Protein AF-A0A968LG15-F1 (afdb_monomer)

pLDDT: mean 92.73, std 8.7, range [57.44, 98.56]

Nearest PDB structures (foldseek):
  4b40-assembly1_B  TM=3.429E-01  e=2.951E-01  Mycothermus thermophilus
  7cax-assembly1_A  TM=5.648E-01  e=2.688E+00  Acinetobacter baumannii
  4aun-assembly3_D  TM=3.233E-01  e=4.265E-01  Mycothermus thermophilus
  3u5t-assembly3_D  TM=5.268E-01  e=4.392E+00  Sinorhizobium meliloti
  5la2-assembly2_B  TM=2.177E-01  e=1.287E+00  Acetivibrio thermocellus

Solvent-accessible surface area (backbone atoms only — not comparable to full-atom values): 9016 Å² total; per-residue (Å²): 122,70,30,34,29,74,39,63,54,35,32,52,38,21,14,50,52,39,91,86,34,88,62,86,84,56,89,90,57,51,70,68,56,19,42,51,43,30,52,52,52,53,54,49,51,75,41,93,32,34,44,50,38,38,67,85,39,58,64,59,49,50,47,60,72,78,45,56,91,77,24,54,31,54,46,46,51,52,57,32,57,73,65,73,33,65,44,68,36,88,73,57,62,45,100,86,71,34,36,55,65,64,76,78,48,66,76,40,54,60,82,55,26,46,60,54,33,35,48,55,47,41,42,76,74,73,44,81,47,30,39,35,35,41,58,84,53,70,44,58,58,72,30,44,65,52,28,59,78,70,72,50,46,74,43,68,76,49,84,134

Mean predicted aligned error: 3.64 Å

Secondary structure (DSSP, 8-state):
---EEE-HHHHHHHHHTSTT------TTS-HHHHHHHHHHHHHHHHSSPPEEEETT-HHHHHHHHH--TTSHHHHHHHHHHHTT-EEEE---B-TTSPBP--GGGTTS-TTTHHHHHHHHHHHHTT--PEEEE-S-HHHHHHTHHHHHHTT-EEEESS--

Structure (mmCIF, N/CA/C/O backbone):
data_AF-A0A968LG15-F1
#
_entry.id   AF-A0A968LG15-F1
#
loop_
_atom_site.group_PDB
_atom_site.id
_atom_site.type_symbol
_atom_site.label_atom_id
_atom_site.label_alt_id
_atom_site.label_comp_id
_atom_site.label_asym_id
_atom_site.label_entity_id
_atom_site.label_seq_id
_atom_site.pdbx_PDB_ins_code
_atom_site.Cartn_x
_atom_site.Cartn_y
_atom_site.Cartn_z
_atom_site.occupancy
_atom_site.B_iso_or_equiv
_atom_site.auth_seq_id
_atom_site.auth_comp_id
_atom_site.auth_asym_id
_atom_site.auth_atom_id
_atom_site.pdbx_PDB_model_num
ATOM 1 N N .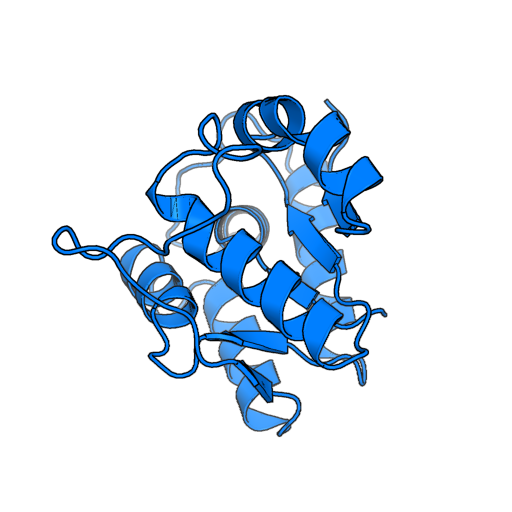 MET A 1 1 ? 13.372 -2.072 5.513 1.00 89.12 1 MET A N 1
ATOM 2 C CA . MET A 1 1 ? 12.052 -1.762 4.931 1.00 89.12 1 MET A CA 1
ATOM 3 C C . MET A 1 1 ? 11.024 -1.991 6.014 1.00 89.12 1 MET A C 1
ATOM 5 O O . MET A 1 1 ? 11.202 -2.940 6.770 1.00 89.12 1 MET A O 1
ATOM 9 N N . THR A 1 2 ? 10.034 -1.114 6.116 1.00 94.44 2 THR A N 1
ATOM 10 C CA . THR A 1 2 ? 8.853 -1.318 6.965 1.00 94.44 2 THR A CA 1
ATOM 11 C C . THR A 1 2 ? 7.842 -2.164 6.195 1.00 94.44 2 THR A C 1
ATOM 13 O O . THR A 1 2 ? 7.885 -2.184 4.961 1.00 94.44 2 THR A O 1
ATOM 16 N N . ASP A 1 3 ? 6.965 -2.871 6.903 1.00 98.12 3 ASP A N 1
ATOM 17 C CA . ASP A 1 3 ? 5.817 -3.539 6.289 1.00 98.12 3 ASP A CA 1
ATOM 18 C C . ASP A 1 3 ? 4.945 -2.509 5.554 1.00 98.12 3 ASP A C 1
ATOM 20 O O . ASP A 1 3 ? 4.842 -1.355 5.982 1.00 98.12 3 ASP A O 1
ATOM 24 N N . ALA A 1 4 ? 4.359 -2.903 4.425 1.00 98.38 4 ALA A N 1
ATOM 25 C CA . ALA A 1 4 ? 3.756 -1.956 3.496 1.00 98.38 4 ALA A CA 1
ATOM 26 C C . ALA A 1 4 ? 2.352 -2.359 3.046 1.00 98.38 4 ALA A C 1
ATOM 28 O O . ALA A 1 4 ? 2.087 -3.506 2.672 1.00 98.38 4 ALA A O 1
ATOM 29 N N . ILE A 1 5 ? 1.489 -1.350 2.994 1.00 98.56 5 ILE A N 1
ATOM 30 C CA . ILE A 1 5 ? 0.204 -1.355 2.301 1.00 98.56 5 ILE A CA 1
ATOM 31 C C . ILE A 1 5 ? 0.406 -0.488 1.065 1.00 98.56 5 ILE A C 1
ATOM 33 O O . ILE A 1 5 ? 0.630 0.715 1.173 1.00 98.56 5 ILE A O 1
ATOM 37 N N . ILE A 1 6 ? 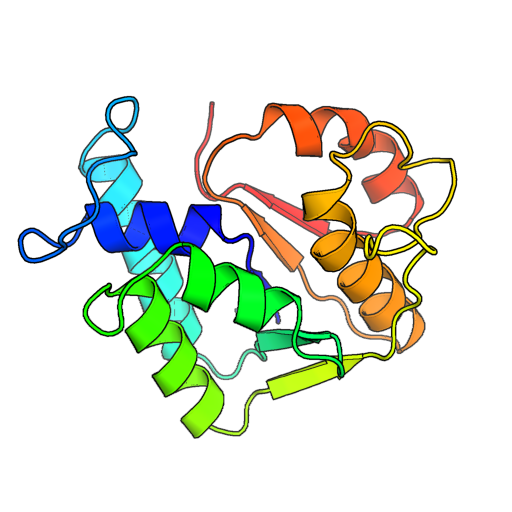0.411 -1.097 -0.114 1.00 98.31 6 ILE A N 1
ATOM 38 C CA . ILE A 1 6 ? 0.850 -0.413 -1.333 1.00 98.31 6 ILE A CA 1
ATOM 39 C C . ILE A 1 6 ? -0.365 0.172 -2.053 1.00 98.31 6 ILE A C 1
ATOM 41 O O . ILE A 1 6 ? -1.266 -0.565 -2.446 1.00 98.31 6 ILE A O 1
ATOM 45 N N . ASP A 1 7 ? -0.409 1.484 -2.254 1.00 97.12 7 ASP A N 1
ATOM 46 C CA . ASP A 1 7 ? -1.410 2.085 -3.133 1.00 97.12 7 ASP A CA 1
ATOM 47 C C . ASP A 1 7 ? -1.187 1.600 -4.576 1.00 97.12 7 ASP A C 1
ATOM 49 O O . ASP A 1 7 ? -0.055 1.413 -5.035 1.00 97.12 7 ASP A O 1
ATOM 53 N N . THR A 1 8 ? -2.270 1.399 -5.321 1.00 95.75 8 THR A N 1
ATOM 54 C CA . THR A 1 8 ? -2.204 0.959 -6.714 1.00 95.75 8 THR A CA 1
ATOM 55 C C . THR A 1 8 ? -1.369 1.902 -7.582 1.00 95.75 8 THR A C 1
ATOM 57 O O . THR A 1 8 ? -0.704 1.441 -8.513 1.00 95.75 8 THR A O 1
ATOM 60 N N . ASN A 1 9 ? -1.330 3.202 -7.275 1.00 93.94 9 ASN A N 1
ATOM 61 C CA . ASN A 1 9 ? -0.545 4.164 -8.048 1.00 93.94 9 ASN A CA 1
ATOM 62 C C . ASN A 1 9 ? 0.978 3.917 -7.987 1.00 93.94 9 ASN A C 1
ATOM 64 O O . ASN A 1 9 ? 1.684 4.254 -8.940 1.00 93.94 9 ASN A O 1
ATOM 68 N N . VAL A 1 10 ? 1.489 3.246 -6.949 1.00 96.00 10 VAL A N 1
ATOM 69 C CA . VAL A 1 10 ? 2.895 2.815 -6.855 1.00 96.00 10 VAL A CA 1
ATOM 70 C C . VAL A 1 10 ? 3.190 1.763 -7.919 1.00 96.00 10 VAL A C 1
ATOM 72 O O . VAL A 1 10 ? 4.220 1.809 -8.597 1.00 96.00 10 VAL A O 1
ATOM 75 N N . LEU A 1 11 ? 2.264 0.822 -8.100 1.00 95.69 11 LEU A N 1
ATOM 76 C CA . LEU A 1 11 ? 2.400 -0.270 -9.061 1.00 95.69 11 LEU A CA 1
ATOM 77 C C . LEU A 1 11 ? 2.252 0.234 -10.499 1.00 95.69 11 LEU A C 1
ATOM 79 O O . LEU A 1 11 ? 3.028 -0.160 -11.365 1.00 95.69 11 LEU A O 1
ATOM 83 N N . LEU A 1 12 ? 1.325 1.160 -10.744 1.00 92.88 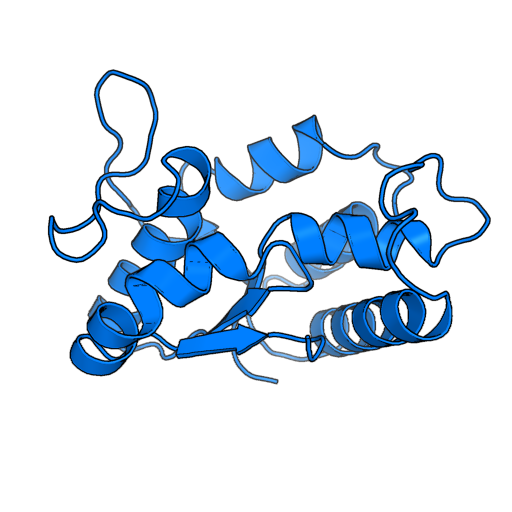12 LEU A N 1
ATOM 84 C CA . LEU A 1 12 ? 1.162 1.790 -12.058 1.00 92.88 12 LEU A CA 1
ATOM 85 C C . LEU A 1 12 ? 2.384 2.639 -12.434 1.00 92.88 12 LEU A C 1
ATOM 87 O O . LEU A 1 12 ? 2.935 2.482 -13.521 1.00 92.88 12 LEU A O 1
ATOM 91 N N . THR A 1 13 ? 2.865 3.472 -11.508 1.00 92.75 13 THR A N 1
ATOM 92 C CA . THR A 1 13 ? 4.030 4.341 -11.744 1.00 92.75 13 THR A CA 1
ATOM 93 C C . THR A 1 13 ? 5.311 3.538 -11.971 1.00 92.75 13 THR A C 1
ATOM 95 O O . THR A 1 13 ? 6.086 3.848 -12.874 1.00 92.75 13 THR A O 1
ATOM 98 N N . SER A 1 14 ? 5.537 2.480 -11.186 1.00 93.06 14 SER A N 1
ATOM 99 C CA . SER A 1 14 ? 6.683 1.585 -11.403 1.00 93.06 14 SER A CA 1
ATOM 100 C C . SER A 1 14 ? 6.581 0.819 -12.720 1.00 93.06 14 SER A C 1
ATOM 102 O O . SER A 1 14 ? 7.592 0.657 -13.396 1.00 93.06 14 SER A O 1
ATOM 104 N N . SER A 1 15 ? 5.377 0.394 -13.113 1.00 91.31 15 SER A N 1
ATOM 105 C CA . SER A 1 15 ? 5.161 -0.284 -14.395 1.00 91.31 15 SER A CA 1
ATOM 106 C C . SER A 1 15 ? 5.401 0.646 -15.575 1.00 91.31 15 SER A C 1
ATOM 108 O O . SER A 1 15 ? 5.954 0.206 -16.569 1.00 91.31 15 SER A O 1
ATOM 110 N N . HIS A 1 16 ? 5.078 1.935 -15.472 1.00 86.94 16 HIS A N 1
ATOM 111 C CA . HIS A 1 16 ? 5.370 2.891 -16.543 1.00 86.94 16 HIS A CA 1
ATOM 112 C C . HIS A 1 16 ? 6.876 3.120 -16.773 1.00 86.94 16 HIS A C 1
ATOM 114 O O . HIS A 1 16 ? 7.284 3.529 -17.857 1.00 86.94 16 HIS A O 1
ATOM 120 N N . ALA A 1 17 ? 7.728 2.863 -15.773 1.00 81.19 17 ALA A N 1
ATOM 121 C CA . ALA A 1 17 ? 9.179 2.933 -15.956 1.00 81.19 17 ALA A CA 1
ATOM 122 C C . ALA A 1 17 ? 9.729 1.797 -16.837 1.00 81.19 17 ALA A C 1
ATOM 124 O O . ALA A 1 17 ? 10.846 1.913 -17.348 1.00 81.19 17 ALA A O 1
ATOM 125 N N . ASP A 1 18 ? 8.978 0.702 -16.988 1.00 76.00 18 ASP A N 1
ATOM 126 C CA . ASP A 1 18 ? 9.358 -0.426 -17.828 1.00 76.00 18 ASP A CA 1
ATOM 127 C C . ASP A 1 18 ? 9.021 -0.111 -19.298 1.00 76.00 18 ASP A C 1
ATOM 129 O O . ASP A 1 18 ? 7.846 0.048 -19.634 1.00 76.00 18 ASP A O 1
ATOM 133 N N . PRO A 1 19 ? 10.019 -0.017 -20.199 1.00 69.50 19 PRO A N 1
ATOM 134 C CA . PRO A 1 19 ? 9.777 0.284 -21.609 1.00 69.50 19 PRO A CA 1
ATOM 135 C C . PRO A 1 19 ? 8.942 -0.781 -22.335 1.00 69.50 19 PRO A C 1
ATOM 137 O O . PRO A 1 19 ? 8.415 -0.490 -23.409 1.00 69.50 19 PRO A O 1
ATOM 140 N N . ASP A 1 20 ? 8.837 -1.991 -21.779 1.00 70.94 20 ASP A N 1
ATOM 141 C CA . ASP A 1 20 ? 8.026 -3.080 -22.326 1.00 70.94 20 ASP A CA 1
ATOM 142 C C . ASP A 1 20 ? 6.602 -3.113 -21.730 1.00 70.94 20 ASP A C 1
ATOM 144 O O . ASP A 1 20 ? 5.781 -3.945 -22.129 1.00 70.94 20 ASP A O 1
ATOM 148 N N . SER A 1 21 ? 6.284 -2.204 -20.801 1.00 67.75 21 SER A N 1
ATOM 149 C CA . SER A 1 21 ? 4.967 -2.112 -20.177 1.00 67.75 21 SER A CA 1
ATOM 150 C C . SER A 1 21 ? 3.897 -1.596 -21.146 1.00 67.75 21 SER A C 1
ATOM 152 O O . SER A 1 21 ? 4.109 -0.599 -21.842 1.00 67.75 21 SER A O 1
ATOM 154 N N . PRO A 1 22 ? 2.707 -2.222 -21.179 1.00 60.31 22 PRO A N 1
ATOM 155 C CA . PRO A 1 22 ? 1.567 -1.714 -21.933 1.00 60.31 22 PRO A CA 1
ATOM 156 C C . PRO A 1 22 ? 0.885 -0.496 -21.278 1.00 60.31 22 PRO A C 1
ATOM 158 O O . PRO A 1 22 ? -0.050 0.045 -21.873 1.00 60.31 22 PRO A O 1
ATOM 161 N N . PHE A 1 23 ? 1.283 -0.086 -20.065 1.00 65.50 23 PHE A N 1
ATOM 162 C CA . PHE A 1 23 ? 0.622 0.985 -19.318 1.00 65.50 23 PHE A CA 1
ATOM 163 C C . PHE A 1 23 ? 1.047 2.397 -19.766 1.00 65.50 23 PHE A C 1
ATOM 165 O O . PHE A 1 23 ? 2.178 2.838 -19.552 1.00 65.50 23 PHE A O 1
ATOM 172 N N . ASP A 1 24 ? 0.081 3.142 -20.305 1.00 60.84 24 ASP A N 1
ATOM 173 C CA . ASP A 1 24 ? 0.207 4.527 -20.773 1.00 60.84 24 ASP A CA 1
ATOM 174 C C . ASP A 1 24 ? -0.693 5.423 -19.903 1.00 60.84 24 ASP A C 1
ATOM 176 O O . ASP A 1 24 ? -1.895 5.541 -20.151 1.00 60.84 24 ASP A O 1
ATOM 180 N N . GLY A 1 25 ? -0.173 5.931 -18.779 1.00 57.44 25 GLY A N 1
ATOM 181 C CA . GLY A 1 25 ? -1.023 6.603 -17.785 1.00 57.44 25 GLY A CA 1
ATOM 182 C C . GLY A 1 25 ? -0.325 7.444 -16.717 1.00 57.44 25 GLY A C 1
ATOM 183 O O . GLY A 1 25 ? -0.984 7.850 -15.763 1.00 57.44 25 GLY A O 1
ATOM 184 N N . THR A 1 26 ? 0.972 7.732 -16.853 1.00 61.59 26 THR A N 1
ATOM 185 C CA . THR A 1 26 ? 1.685 8.679 -15.973 1.00 61.59 26 THR A CA 1
ATOM 186 C C . THR A 1 26 ? 2.360 9.796 -16.768 1.00 61.59 26 THR A C 1
ATOM 188 O O . THR A 1 26 ? 3.507 10.146 -16.505 1.00 61.59 26 THR A O 1
ATOM 191 N N . ASP A 1 27 ? 1.661 10.362 -17.753 1.00 63.59 27 ASP A N 1
ATOM 192 C CA . ASP A 1 27 ? 2.201 11.388 -18.663 1.00 63.59 27 ASP A CA 1
ATOM 193 C C . ASP A 1 27 ? 2.685 12.664 -17.949 1.00 63.59 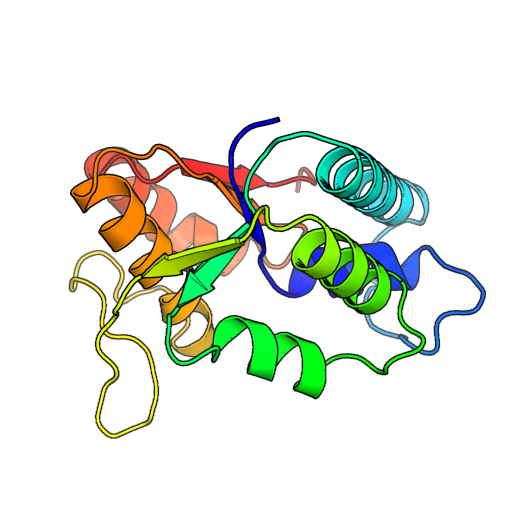27 ASP A C 1
ATOM 195 O O . ASP A 1 27 ? 3.437 13.461 -18.515 1.00 63.59 27 ASP A O 1
ATOM 199 N N . HIS A 1 28 ? 2.248 12.882 -16.706 1.00 78.25 28 HIS A N 1
ATOM 200 C CA . HIS A 1 28 ? 2.679 13.993 -15.859 1.00 78.25 28 HIS A CA 1
ATOM 201 C C . HIS A 1 28 ? 3.968 13.719 -15.077 1.00 78.25 28 HIS A C 1
ATOM 203 O O . HIS A 1 28 ? 4.521 14.659 -14.506 1.00 78.25 28 HIS A O 1
ATOM 209 N N . LEU A 1 29 ? 4.451 12.474 -15.036 1.00 85.50 29 LEU A N 1
ATOM 210 C CA . LEU A 1 29 ? 5.658 12.091 -14.306 1.00 85.50 29 LEU A CA 1
ATOM 211 C C . LEU A 1 29 ? 6.877 12.030 -15.230 1.00 85.50 29 LEU A C 1
ATOM 213 O O . LEU A 1 29 ? 6.818 11.625 -16.389 1.00 85.50 29 LEU A O 1
ATOM 217 N N . THR A 1 30 ? 8.028 12.421 -14.694 1.00 89.62 30 THR A N 1
ATOM 218 C CA . THR A 1 30 ? 9.313 12.262 -15.379 1.00 89.62 30 THR A CA 1
ATOM 219 C C . THR A 1 30 ? 9.799 10.814 -15.299 1.00 89.62 30 THR A C 1
ATOM 221 O O . THR A 1 30 ? 9.525 10.101 -14.335 1.00 89.62 30 THR A O 1
ATOM 224 N N . ALA A 1 31 ? 10.619 10.391 -16.267 1.00 89.00 31 ALA A N 1
ATOM 225 C CA . ALA A 1 31 ? 11.244 9.066 -16.233 1.00 89.00 31 ALA A CA 1
ATOM 226 C C . ALA A 1 31 ? 12.058 8.823 -14.945 1.00 89.00 31 ALA A C 1
ATOM 228 O O . ALA A 1 31 ? 12.097 7.705 -14.442 1.00 89.00 31 ALA A O 1
ATOM 229 N N . GLU A 1 32 ? 12.683 9.865 -14.387 1.00 91.75 32 GLU A N 1
ATOM 230 C CA . GLU A 1 32 ? 13.417 9.783 -13.118 1.00 91.75 32 GLU A CA 1
ATOM 231 C C . GLU A 1 32 ? 12.489 9.458 -11.940 1.00 91.75 32 GLU A C 1
ATOM 233 O O . GLU A 1 32 ? 12.805 8.578 -11.139 1.00 91.75 32 GLU A O 1
ATOM 238 N N . GLN A 1 33 ? 11.313 10.089 -11.877 1.00 93.00 33 GLN A N 1
ATOM 239 C CA . GLN A 1 33 ? 10.301 9.798 -10.858 1.00 93.00 33 GLN A CA 1
ATOM 240 C C . GLN A 1 33 ? 9.764 8.367 -10.987 1.00 93.00 33 GLN A C 1
ATOM 242 O O . GLN A 1 33 ? 9.688 7.647 -9.990 1.00 93.00 33 GLN A O 1
ATOM 247 N N . CYS A 1 34 ? 9.458 7.910 -12.204 1.00 92.44 34 CYS A N 1
ATOM 248 C CA . CYS A 1 34 ? 8.999 6.535 -12.406 1.00 92.44 34 CYS A CA 1
ATOM 249 C C . CYS A 1 34 ? 10.086 5.518 -12.011 1.00 92.44 34 CYS A C 1
ATOM 251 O O . CYS A 1 34 ? 9.798 4.540 -11.317 1.00 92.44 34 CYS A O 1
ATOM 253 N N . LEU A 1 35 ? 11.354 5.780 -12.358 1.00 93.38 35 LEU A N 1
ATOM 254 C CA . LEU A 1 35 ? 12.495 4.958 -11.936 1.00 93.38 35 LEU A CA 1
ATOM 255 C C . LEU A 1 35 ? 12.680 4.948 -10.413 1.00 93.38 35 LEU A C 1
ATOM 257 O O . LEU A 1 35 ? 13.007 3.904 -9.850 1.00 93.38 35 LEU A O 1
ATOM 261 N N . GLN A 1 36 ? 12.465 6.072 -9.729 1.00 95.62 36 GLN A N 1
ATOM 262 C CA . GLN A 1 36 ? 12.526 6.146 -8.267 1.00 95.62 36 GLN A CA 1
ATOM 263 C C . GLN A 1 36 ? 11.487 5.226 -7.613 1.00 95.62 36 GLN A C 1
ATOM 265 O O . GLN A 1 36 ? 11.831 4.456 -6.712 1.00 95.62 36 GLN A O 1
ATOM 270 N N . VAL A 1 37 ? 10.243 5.257 -8.094 1.00 96.25 37 VAL A N 1
ATOM 271 C CA . VAL A 1 37 ? 9.169 4.384 -7.594 1.00 96.25 37 VAL A CA 1
ATOM 272 C C . VAL A 1 37 ? 9.455 2.917 -7.919 1.00 96.25 37 VAL A C 1
ATOM 274 O O . VAL A 1 37 ? 9.302 2.055 -7.053 1.00 96.25 37 VAL A O 1
ATOM 277 N N . MET A 1 38 ? 9.936 2.631 -9.131 1.00 95.50 38 MET A N 1
ATOM 278 C CA . MET A 1 38 ? 10.345 1.286 -9.538 1.00 95.50 38 MET A CA 1
ATOM 279 C C . MET A 1 38 ? 11.449 0.725 -8.635 1.00 95.50 38 MET A C 1
ATOM 281 O O . MET A 1 38 ? 11.325 -0.394 -8.143 1.00 95.50 38 MET A O 1
ATOM 285 N N . ASN A 1 39 ? 12.505 1.499 -8.373 1.00 96.94 39 ASN A N 1
ATOM 286 C CA . ASN A 1 39 ? 13.607 1.069 -7.512 1.00 96.94 39 ASN A CA 1
ATOM 287 C C . ASN A 1 39 ? 13.125 0.776 -6.088 1.00 96.94 39 ASN A C 1
ATOM 289 O O . ASN A 1 39 ? 13.480 -0.260 -5.530 1.00 96.94 39 ASN A O 1
ATOM 293 N N . TRP A 1 40 ? 12.261 1.631 -5.530 1.00 97.88 40 TRP A N 1
ATOM 294 C CA . TRP A 1 40 ? 11.666 1.374 -4.219 1.00 97.88 40 TRP A CA 1
ATOM 295 C C . TRP A 1 40 ? 10.877 0.056 -4.199 1.00 97.88 40 TRP A C 1
ATOM 297 O O . TRP A 1 40 ? 11.034 -0.736 -3.269 1.00 97.88 40 TRP A O 1
ATOM 307 N N . LEU A 1 41 ? 10.071 -0.217 -5.232 1.00 97.88 41 LEU A N 1
ATOM 308 C CA . LEU A 1 41 ? 9.292 -1.454 -5.313 1.00 97.88 41 LEU A CA 1
ATOM 309 C C . LEU A 1 41 ? 10.198 -2.691 -5.388 1.00 97.88 41 LEU A C 1
ATOM 311 O O . LEU A 1 41 ? 9.946 -3.678 -4.697 1.00 97.88 41 LEU A O 1
ATOM 315 N N . LEU A 1 42 ? 11.270 -2.641 -6.183 1.00 96.75 42 LEU A N 1
ATOM 316 C CA . LEU A 1 42 ? 12.235 -3.739 -6.290 1.00 96.75 42 LEU A CA 1
ATOM 317 C C . LEU A 1 42 ? 12.960 -3.995 -4.962 1.00 96.75 42 LEU A C 1
ATOM 319 O O . LEU A 1 42 ? 13.081 -5.151 -4.545 1.00 96.75 42 LEU A O 1
ATOM 323 N N . ASP A 1 43 ? 13.371 -2.934 -4.266 1.00 97.94 43 ASP A N 1
ATOM 324 C CA . ASP A 1 43 ? 13.959 -3.035 -2.929 1.00 97.94 43 ASP A CA 1
ATOM 325 C C . ASP A 1 43 ? 12.959 -3.629 -1.924 1.00 97.94 43 ASP A C 1
ATOM 327 O O . ASP A 1 43 ? 13.337 -4.420 -1.055 1.00 97.94 43 ASP A O 1
ATOM 331 N N . PHE A 1 44 ? 11.672 -3.277 -2.028 1.00 98.00 44 PHE A N 1
ATOM 332 C CA . PHE A 1 44 ? 10.631 -3.790 -1.136 1.00 98.00 44 PHE A CA 1
ATOM 333 C C . PHE A 1 44 ? 10.431 -5.290 -1.348 1.00 98.00 44 PHE A C 1
ATOM 335 O O . PHE A 1 44 ? 10.422 -6.061 -0.378 1.00 98.00 44 PHE A O 1
ATOM 342 N N . VAL A 1 45 ? 10.338 -5.717 -2.610 1.00 96.81 45 VAL A N 1
ATOM 343 C CA . VAL A 1 45 ? 10.200 -7.130 -2.982 1.00 96.81 45 VAL A CA 1
ATOM 344 C C . VAL A 1 45 ? 11.374 -7.956 -2.462 1.00 96.81 45 VAL A C 1
ATOM 346 O O . VAL A 1 45 ? 11.154 -9.044 -1.940 1.00 96.81 45 VAL A O 1
ATOM 349 N N . ALA A 1 46 ? 12.598 -7.431 -2.546 1.00 96.44 46 ALA A N 1
ATOM 350 C CA . ALA A 1 46 ? 13.808 -8.113 -2.086 1.00 96.44 46 ALA A CA 1
ATOM 351 C C . ALA A 1 46 ? 14.001 -8.120 -0.556 1.00 96.44 46 ALA A C 1
ATOM 353 O O . ALA A 1 46 ? 14.893 -8.805 -0.058 1.00 96.44 46 ALA A O 1
ATOM 354 N N . SER A 1 47 ? 13.215 -7.340 0.189 1.00 97.44 47 SER A N 1
ATOM 355 C CA . SER A 1 47 ? 13.330 -7.233 1.646 1.00 97.44 47 SER A CA 1
ATOM 356 C C . SER A 1 47 ? 12.485 -8.263 2.404 1.00 97.44 47 SER A C 1
ATOM 358 O O . SER A 1 47 ? 11.558 -8.848 1.851 1.00 97.44 47 SER A O 1
ATOM 360 N N . ASP A 1 48 ? 12.730 -8.392 3.710 1.00 97.00 48 ASP A N 1
ATOM 361 C CA . ASP A 1 48 ? 11.930 -9.229 4.619 1.00 97.00 48 ASP A CA 1
ATOM 362 C C . ASP A 1 48 ? 10.647 -8.537 5.132 1.00 97.00 48 ASP A C 1
ATOM 364 O O . ASP A 1 48 ? 9.961 -9.066 6.004 1.00 97.00 48 ASP A O 1
ATOM 368 N N . ALA A 1 49 ? 10.321 -7.338 4.632 1.00 97.75 49 ALA A N 1
ATOM 369 C CA . ALA A 1 49 ? 9.093 -6.638 5.012 1.00 97.75 49 ALA A CA 1
ATOM 370 C C . ALA A 1 49 ? 7.853 -7.370 4.486 1.00 97.75 49 ALA A C 1
ATOM 372 O O . ALA A 1 49 ? 7.894 -7.943 3.399 1.00 97.75 49 ALA A O 1
ATOM 373 N N . HIS A 1 50 ? 6.743 -7.312 5.210 1.00 98.44 50 HIS A N 1
ATOM 374 C CA . HIS A 1 50 ? 5.476 -7.898 4.788 1.00 98.44 50 HIS A CA 1
ATOM 375 C C . HIS A 1 50 ? 4.729 -6.963 3.845 1.00 98.44 50 HIS A C 1
ATOM 377 O O . HIS A 1 50 ? 4.743 -5.742 4.012 1.00 98.44 50 HIS A O 1
ATOM 383 N N . ILE A 1 51 ? 4.032 -7.552 2.878 1.00 98.38 51 ILE A N 1
ATOM 384 C CA . ILE A 1 51 ? 2.919 -6.881 2.213 1.00 98.38 51 ILE A CA 1
ATOM 385 C C . ILE A 1 51 ? 1.644 -7.141 3.009 1.00 98.38 51 ILE A C 1
ATOM 387 O O . ILE A 1 51 ? 1.430 -8.259 3.484 1.00 98.38 51 ILE A O 1
ATOM 391 N N . VAL A 1 52 ? 0.817 -6.113 3.178 1.00 98.56 52 VAL A N 1
ATOM 392 C CA . VAL A 1 52 ? -0.375 -6.186 4.026 1.00 98.56 52 VAL A CA 1
ATOM 393 C C . VAL A 1 52 ? -1.635 -5.917 3.211 1.00 98.56 52 VAL A C 1
ATOM 395 O O . VAL A 1 52 ? -1.766 -4.855 2.605 1.00 98.56 52 VAL A O 1
ATOM 398 N N . PHE A 1 53 ? -2.564 -6.874 3.212 1.00 98.44 53 PHE A N 1
ATOM 399 C CA . PHE A 1 53 ? -3.837 -6.809 2.485 1.00 98.44 53 PHE A CA 1
ATOM 400 C C . PHE A 1 53 ? -5.053 -6.985 3.395 1.00 98.44 53 PHE A C 1
ATOM 402 O O . PHE A 1 53 ? -4.948 -7.352 4.566 1.00 98.44 53 PHE A O 1
ATOM 409 N N . ASP A 1 54 ? -6.231 -6.756 2.825 1.00 98.25 54 ASP A N 1
ATOM 410 C CA . ASP A 1 54 ? -7.477 -7.255 3.382 1.00 98.25 54 ASP A CA 1
ATOM 411 C C . ASP A 1 54 ? -7.638 -8.762 3.106 1.00 98.25 54 ASP A C 1
ATOM 413 O O . ASP A 1 54 ? -7.205 -9.266 2.068 1.00 98.25 54 ASP A O 1
ATOM 417 N N . GLU A 1 55 ? -8.272 -9.488 4.029 1.00 97.62 55 GLU A N 1
ATOM 418 C CA . GLU A 1 55 ? -8.497 -10.940 3.910 1.00 97.62 55 GLU A CA 1
ATOM 419 C C . GLU A 1 55 ? -9.427 -11.309 2.739 1.00 97.62 55 GLU A C 1
ATOM 421 O O . GLU A 1 55 ? -9.303 -12.394 2.171 1.00 97.62 55 GLU A O 1
ATOM 426 N N . ASP A 1 56 ? -10.292 -10.383 2.315 1.00 97.25 56 ASP A N 1
ATOM 427 C CA . ASP A 1 56 ? -11.155 -10.535 1.136 1.00 97.25 56 ASP A CA 1
ATOM 428 C C . ASP A 1 56 ? -10.414 -10.273 -0.195 1.00 97.25 56 ASP A C 1
ATOM 430 O O . ASP A 1 56 ?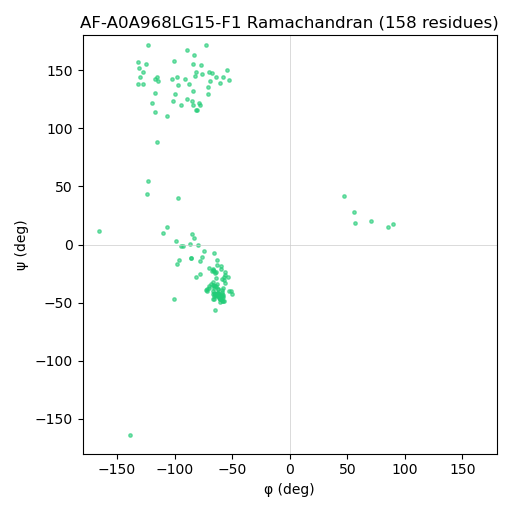 -11.006 -10.403 -1.273 1.00 97.25 56 ASP A O 1
ATOM 434 N N . PHE A 1 57 ? -9.118 -9.934 -0.145 1.00 97.25 57 PHE A N 1
ATOM 435 C CA . PHE A 1 57 ? -8.250 -9.649 -1.292 1.00 97.25 57 PHE A CA 1
ATOM 436 C C . PHE A 1 57 ? -8.769 -8.546 -2.236 1.00 97.25 57 PHE A C 1
ATOM 438 O O . PHE A 1 57 ? -8.426 -8.538 -3.423 1.00 97.25 57 PHE A O 1
ATOM 445 N N . LYS A 1 58 ? -9.552 -7.577 -1.753 1.00 97.94 58 LYS A N 1
ATOM 446 C CA . LYS A 1 58 ? -10.042 -6.445 -2.560 1.00 97.94 58 LYS A CA 1
ATOM 447 C C . LYS A 1 58 ? -8.940 -5.497 -3.002 1.00 97.94 58 LYS A C 1
ATOM 449 O O . LYS A 1 58 ? -9.026 -4.950 -4.101 1.00 97.94 58 LYS A O 1
ATOM 454 N N . ILE A 1 59 ? -7.892 -5.325 -2.200 1.00 98.06 59 ILE A N 1
ATOM 455 C CA . ILE A 1 59 ? -6.692 -4.594 -2.622 1.00 98.06 59 ILE A CA 1
ATOM 456 C C . ILE A 1 59 ? -6.055 -5.284 -3.834 1.00 98.06 59 ILE A C 1
ATOM 458 O O . ILE A 1 59 ? -5.822 -4.657 -4.865 1.00 98.06 59 ILE A O 1
ATOM 462 N N . TYR A 1 60 ? -5.849 -6.597 -3.746 1.00 97.75 60 TYR A N 1
ATOM 463 C CA . TYR A 1 60 ? -5.275 -7.373 -4.841 1.00 97.75 60 TYR A CA 1
ATOM 464 C C . TYR A 1 60 ? -6.194 -7.432 -6.076 1.00 97.75 60 TYR A C 1
ATOM 466 O O . TYR A 1 60 ? -5.718 -7.399 -7.212 1.00 97.75 60 TYR A O 1
ATOM 474 N N . GLU A 1 61 ? -7.514 -7.487 -5.8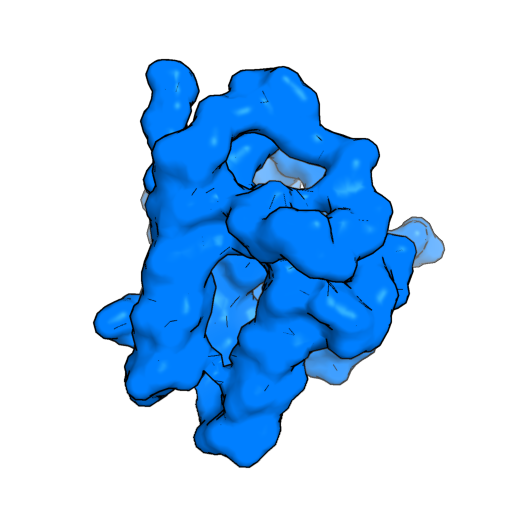77 1.00 97.12 61 GLU A N 1
ATOM 475 C CA . GLU A 1 61 ? -8.507 -7.383 -6.952 1.00 97.12 61 GLU A CA 1
ATOM 476 C C . GLU A 1 61 ? -8.371 -6.054 -7.706 1.00 97.12 61 GLU A C 1
ATOM 478 O O . GLU A 1 61 ? -8.384 -6.053 -8.937 1.00 97.12 61 GLU A O 1
ATOM 483 N N . GLU A 1 62 ? -8.171 -4.937 -7.000 1.00 96.62 62 GLU A N 1
ATOM 484 C CA . GLU A 1 62 ? -7.929 -3.647 -7.646 1.00 96.62 62 GLU A CA 1
ATOM 485 C C . GLU A 1 62 ? -6.676 -3.672 -8.525 1.00 96.62 62 GLU A C 1
ATOM 487 O O . GLU A 1 62 ? -6.732 -3.212 -9.667 1.00 96.62 62 GLU A O 1
ATOM 492 N N . TYR A 1 63 ? -5.576 -4.250 -8.040 1.00 96.56 63 TYR A N 1
ATOM 493 C CA . TYR A 1 63 ? -4.351 -4.362 -8.832 1.00 96.56 63 TYR A CA 1
ATOM 494 C C . TYR A 1 63 ? -4.603 -5.119 -10.138 1.00 96.56 63 TYR A C 1
ATOM 496 O O . TYR A 1 63 ? -4.271 -4.625 -11.213 1.00 96.56 63 TYR A O 1
ATOM 504 N N . ARG A 1 64 ? -5.265 -6.281 -10.064 1.00 95.75 64 ARG A N 1
ATOM 505 C CA . ARG A 1 64 ? -5.583 -7.095 -11.249 1.00 95.75 64 ARG A CA 1
ATOM 506 C C . ARG A 1 64 ? -6.582 -6.444 -12.203 1.00 95.75 64 ARG A C 1
ATOM 508 O O . ARG A 1 64 ? -6.634 -6.822 -13.367 1.00 95.75 64 ARG A O 1
ATOM 515 N N . ASN A 1 65 ? -7.386 -5.499 -11.723 1.00 94.50 65 ASN A N 1
ATOM 516 C CA . ASN A 1 65 ? -8.309 -4.749 -12.569 1.00 94.50 65 ASN A CA 1
ATOM 517 C C . ASN A 1 65 ? -7.619 -3.593 -13.305 1.00 94.50 65 ASN A C 1
ATOM 519 O O . ASN A 1 65 ? -8.088 -3.203 -14.374 1.00 94.50 65 ASN A O 1
ATOM 523 N N . LYS A 1 66 ? -6.541 -3.030 -12.741 1.00 91.31 66 LYS A N 1
ATOM 524 C CA . LYS A 1 66 ? -5.817 -1.890 -13.329 1.00 91.31 66 LYS A CA 1
ATOM 525 C C . LYS A 1 66 ? -4.569 -2.289 -14.126 1.00 91.31 66 LYS A C 1
ATOM 527 O O . LYS A 1 66 ? -4.086 -1.471 -14.899 1.00 91.31 66 LYS A O 1
ATOM 532 N N . MET A 1 67 ? -4.062 -3.508 -13.953 1.00 92.06 67 MET A N 1
ATOM 533 C CA . MET A 1 67 ? -2.830 -3.993 -14.584 1.00 92.06 67 MET A CA 1
ATOM 534 C C . MET A 1 67 ? -3.024 -5.359 -15.247 1.00 92.06 67 MET A C 1
ATOM 536 O O . MET A 1 67 ? -3.843 -6.175 -14.827 1.00 92.06 67 MET A O 1
ATOM 540 N N . SER A 1 68 ? -2.230 -5.608 -16.279 1.00 89.56 68 SER A N 1
ATOM 541 C CA . SER A 1 68 ? -2.024 -6.904 -16.914 1.00 89.56 68 SER A CA 1
ATOM 542 C C . SER A 1 68 ? -0.977 -7.744 -16.173 1.00 89.56 68 SER A C 1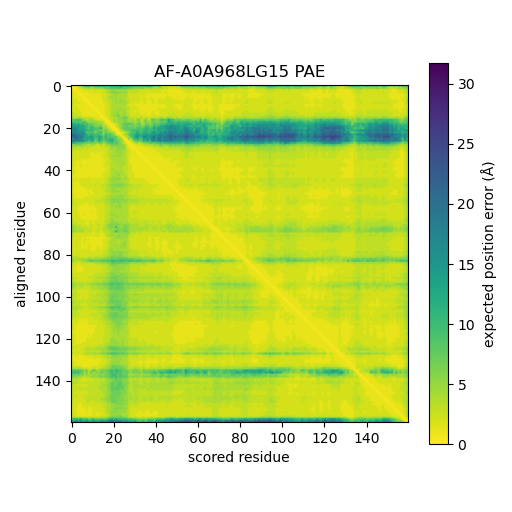
ATOM 544 O O . SER A 1 68 ? -0.142 -7.229 -15.434 1.00 89.56 68 SER A O 1
ATOM 546 N N . ASP A 1 69 ? -0.953 -9.052 -16.444 1.00 87.62 69 ASP A N 1
ATOM 547 C CA . ASP A 1 69 ? 0.057 -9.974 -15.895 1.00 87.62 69 ASP A CA 1
ATOM 548 C C . ASP A 1 69 ? 1.493 -9.694 -16.397 1.00 87.62 69 ASP A C 1
ATOM 550 O O . ASP A 1 69 ? 2.441 -10.330 -15.938 1.00 87.62 69 ASP A O 1
ATOM 554 N N . GLN A 1 70 ? 1.661 -8.783 -17.363 1.00 88.31 70 GLN A N 1
ATOM 555 C CA . GLN A 1 70 ? 2.963 -8.371 -17.897 1.00 88.31 70 GLN A CA 1
ATOM 556 C C . GLN A 1 70 ? 3.496 -7.096 -17.236 1.00 88.31 70 GLN A C 1
ATOM 558 O O . GLN A 1 70 ? 4.676 -6.795 -17.388 1.00 88.31 70 GLN A O 1
ATOM 563 N N . ASP A 1 71 ? 2.662 -6.371 -16.490 1.00 91.56 71 ASP A N 1
ATOM 564 C CA . ASP A 1 71 ? 3.075 -5.145 -15.820 1.00 91.56 71 ASP A CA 1
ATOM 565 C C . ASP A 1 71 ? 4.011 -5.457 -14.647 1.00 91.56 71 ASP A C 1
ATOM 567 O O . ASP A 1 71 ? 3.699 -6.274 -13.769 1.00 91.56 71 ASP A O 1
ATOM 571 N N . LEU A 1 72 ? 5.160 -4.773 -14.611 1.00 92.19 72 LEU A N 1
ATOM 572 C CA . LEU A 1 72 ? 6.198 -4.963 -13.596 1.00 92.19 72 LEU A CA 1
ATOM 573 C C . LEU A 1 72 ? 5.640 -4.892 -12.169 1.00 92.19 72 LEU A C 1
ATOM 575 O O . LEU A 1 72 ? 6.036 -5.689 -11.316 1.00 92.19 72 LEU A O 1
ATOM 579 N N . GLY A 1 73 ? 4.710 -3.970 -11.917 1.00 94.75 73 GLY A N 1
ATOM 580 C CA . GLY A 1 73 ? 4.054 -3.797 -10.628 1.00 94.75 73 GLY A CA 1
ATOM 581 C C . GLY A 1 73 ? 3.353 -5.071 -10.158 1.00 94.75 73 GLY A C 1
ATOM 582 O O . GLY A 1 73 ? 3.581 -5.522 -9.036 1.00 94.75 73 GLY A O 1
ATOM 583 N N . LEU A 1 74 ? 2.558 -5.708 -11.021 1.00 95.19 74 LEU A N 1
ATOM 584 C CA . LEU A 1 74 ? 1.840 -6.932 -10.663 1.00 95.19 74 LEU A CA 1
ATOM 585 C C . LEU A 1 74 ? 2.789 -8.135 -10.535 1.00 95.19 74 LEU A C 1
ATOM 587 O O . LEU A 1 74 ? 2.661 -8.912 -9.585 1.00 95.19 74 LEU A O 1
ATOM 591 N N . ILE A 1 75 ? 3.797 -8.236 -11.409 1.00 95.50 75 ILE A N 1
ATOM 592 C CA . ILE A 1 75 ? 4.859 -9.255 -11.317 1.00 95.50 75 ILE A CA 1
ATOM 593 C C . ILE A 1 75 ? 5.602 -9.150 -9.974 1.00 95.50 75 ILE A C 1
ATOM 595 O O . ILE A 1 75 ? 5.876 -10.161 -9.323 1.00 95.50 75 ILE A O 1
ATOM 599 N N . ALA A 1 76 ? 5.927 -7.930 -9.544 1.00 95.69 76 ALA A N 1
ATOM 600 C CA . ALA A 1 76 ? 6.569 -7.653 -8.264 1.00 95.69 76 ALA A CA 1
ATOM 601 C C . ALA A 1 76 ? 5.698 -8.101 -7.079 1.00 95.69 76 ALA A C 1
ATOM 603 O O . ALA A 1 76 ? 6.203 -8.768 -6.171 1.00 95.69 76 ALA A O 1
ATOM 604 N N . ILE A 1 77 ? 4.390 -7.815 -7.117 1.00 96.62 77 ILE A N 1
ATOM 605 C CA . ILE A 1 77 ? 3.449 -8.292 -6.096 1.00 96.62 77 ILE A CA 1
ATOM 606 C C . ILE A 1 77 ? 3.409 -9.822 -6.052 1.00 96.62 77 ILE A C 1
ATOM 608 O O . ILE A 1 77 ? 3.514 -10.388 -4.966 1.00 96.62 77 ILE A O 1
ATOM 612 N N . HIS A 1 78 ? 3.322 -10.515 -7.192 1.00 95.81 78 HIS A N 1
ATOM 613 C CA . HIS A 1 78 ? 3.314 -11.987 -7.212 1.00 95.81 78 HIS A CA 1
ATOM 614 C C . HIS A 1 78 ? 4.567 -12.580 -6.574 1.00 95.81 78 HIS A C 1
ATOM 616 O O . HIS A 1 78 ? 4.450 -13.442 -5.707 1.00 95.81 78 HIS A O 1
ATOM 622 N N . ARG A 1 79 ? 5.751 -12.056 -6.910 1.00 95.50 79 ARG A N 1
ATOM 623 C CA . ARG A 1 79 ? 7.015 -12.489 -6.287 1.00 95.50 79 ARG A CA 1
ATOM 624 C C . ARG A 1 79 ? 7.008 -12.308 -4.771 1.00 95.50 79 ARG A C 1
ATOM 626 O O . ARG A 1 79 ? 7.543 -13.147 -4.054 1.00 95.50 79 ARG A O 1
ATOM 633 N N . LYS A 1 80 ? 6.403 -11.224 -4.279 1.00 95.25 80 LYS A N 1
ATOM 634 C CA . LYS A 1 80 ? 6.283 -10.976 -2.839 1.00 95.25 80 LYS A CA 1
ATOM 635 C C . LYS A 1 80 ? 5.312 -11.940 -2.157 1.00 95.25 80 LYS A C 1
ATOM 637 O O . LYS A 1 80 ? 5.567 -12.388 -1.047 1.00 95.25 80 LYS A O 1
ATOM 642 N N . LEU A 1 81 ? 4.212 -12.287 -2.820 1.00 94.06 81 LEU A N 1
ATOM 643 C CA . LEU A 1 81 ? 3.253 -13.267 -2.305 1.00 94.06 81 LEU A CA 1
ATOM 644 C C . LEU A 1 81 ? 3.836 -14.688 -2.281 1.00 94.06 81 LEU A C 1
ATOM 646 O O . LEU A 1 81 ? 3.551 -15.451 -1.361 1.00 94.06 81 LEU A O 1
ATOM 650 N N . GLU A 1 82 ? 4.695 -15.030 -3.243 1.00 94.94 82 GLU A N 1
ATOM 651 C CA . GLU A 1 82 ? 5.425 -16.305 -3.272 1.00 94.94 82 GLU A CA 1
ATOM 652 C C . GLU A 1 82 ? 6.443 -16.448 -2.130 1.00 94.94 82 GLU A C 1
ATOM 654 O O . GLU A 1 82 ? 6.810 -17.569 -1.782 1.00 94.94 82 GLU A O 1
ATOM 659 N N . SER A 1 83 ? 6.889 -15.344 -1.519 1.00 91.44 83 SER A N 1
ATOM 660 C CA . SER A 1 83 ? 7.873 -15.368 -0.431 1.00 91.44 83 SER A CA 1
ATOM 661 C C . SER A 1 83 ? 7.268 -15.601 0.961 1.00 91.44 83 SER A C 1
ATOM 663 O O . SER A 1 83 ? 7.972 -15.422 1.948 1.00 91.44 83 SER A O 1
ATOM 665 N N . GLU A 1 84 ? 5.977 -15.943 1.061 1.00 89.00 84 GLU A N 1
ATOM 666 C CA . GLU A 1 84 ? 5.232 -16.127 2.324 1.00 89.00 84 GLU A CA 1
ATOM 667 C C . GLU A 1 84 ? 5.248 -14.900 3.268 1.00 89.00 84 GLU A C 1
ATOM 669 O O . GLU A 1 84 ? 4.927 -15.008 4.448 1.00 89.00 84 GLU A O 1
ATOM 674 N N . LEU A 1 85 ? 5.562 -1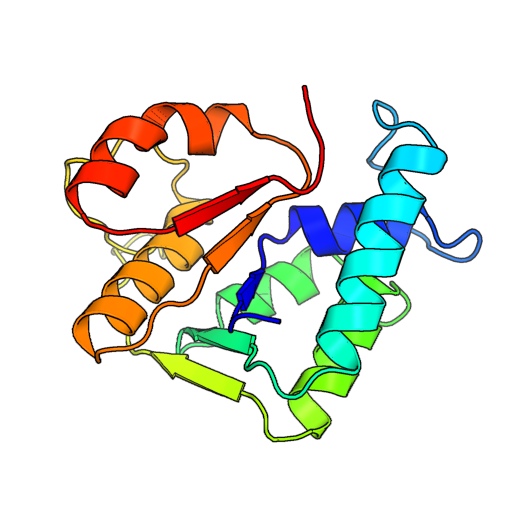3.704 2.750 1.00 95.56 85 LEU A N 1
ATOM 675 C CA . LEU A 1 85 ? 5.592 -12.439 3.502 1.00 95.56 85 LEU A CA 1
ATOM 676 C C . LEU A 1 85 ? 4.284 -11.649 3.332 1.00 95.56 85 LEU A C 1
ATOM 678 O O . LEU A 1 85 ? 4.297 -10.429 3.165 1.00 95.56 85 LEU A O 1
ATOM 682 N N . LEU A 1 86 ? 3.149 -12.348 3.343 1.00 97.44 86 LEU A N 1
ATOM 683 C CA . LEU A 1 86 ? 1.817 -11.749 3.305 1.00 97.44 86 LEU A CA 1
ATOM 684 C C . LEU A 1 86 ? 1.231 -11.705 4.717 1.00 97.44 86 LEU A C 1
ATOM 686 O O . LEU A 1 86 ? 1.152 -12.728 5.396 1.00 97.44 86 LEU A O 1
ATOM 690 N N . ARG A 1 87 ? 0.742 -10.534 5.118 1.00 98.00 87 ARG A N 1
ATOM 691 C CA . ARG A 1 87 ? -0.141 -10.370 6.274 1.00 98.00 87 ARG A CA 1
ATOM 692 C C . ARG A 1 87 ? -1.517 -9.908 5.804 1.00 98.00 87 ARG A C 1
ATOM 694 O O . ARG A 1 87 ? -1.622 -9.096 4.890 1.00 98.00 87 ARG A O 1
ATOM 701 N N . THR A 1 88 ? -2.573 -10.424 6.422 1.00 98.31 88 THR A N 1
ATOM 702 C CA . THR A 1 88 ? -3.955 -10.071 6.077 1.00 98.31 88 THR A CA 1
ATOM 703 C C . THR A 1 88 ? -4.742 -9.640 7.300 1.00 98.31 88 THR A C 1
ATOM 705 O O . THR A 1 88 ? -4.524 -10.163 8.393 1.00 98.31 88 THR A O 1
ATOM 708 N N . HIS A 1 89 ? -5.694 -8.732 7.093 1.00 98.31 89 HIS A N 1
ATOM 709 C CA . HIS A 1 89 ? -6.618 -8.268 8.127 1.00 98.31 89 HIS A CA 1
ATOM 710 C C . HIS A 1 89 ? -8.068 -8.326 7.660 1.00 98.31 89 HIS A C 1
ATOM 712 O O . HIS A 1 89 ? -8.375 -8.030 6.506 1.00 98.31 89 HIS A O 1
ATOM 718 N N . ILE A 1 90 ? -8.974 -8.652 8.580 1.00 98.31 90 ILE A N 1
ATOM 719 C CA . ILE A 1 90 ? -10.418 -8.568 8.341 1.00 98.31 90 ILE A CA 1
ATOM 720 C C . ILE A 1 90 ? -10.847 -7.106 8.484 1.00 98.31 90 ILE A C 1
ATOM 722 O O . ILE A 1 90 ? -10.671 -6.506 9.548 1.00 98.31 90 ILE A O 1
ATOM 726 N N . ILE A 1 91 ? -11.443 -6.553 7.428 1.00 98.00 91 ILE A N 1
ATOM 727 C CA . ILE A 1 91 ? -12.030 -5.209 7.414 1.00 98.00 91 ILE A CA 1
ATOM 728 C C . ILE A 1 91 ? -13.492 -5.268 6.975 1.00 98.00 91 ILE A C 1
ATOM 730 O O . ILE A 1 91 ? -13.907 -6.184 6.270 1.00 98.00 91 ILE A O 1
ATOM 734 N N . ASP A 1 92 ? -14.271 -4.275 7.393 1.00 97.81 92 ASP A N 1
ATOM 735 C CA . ASP A 1 92 ? -15.687 -4.182 7.056 1.00 97.81 92 ASP A CA 1
ATOM 736 C C . ASP A 1 92 ? -15.902 -3.376 5.767 1.00 97.81 92 ASP A C 1
ATOM 738 O O . ASP A 1 92 ? -15.252 -2.353 5.530 1.00 97.81 92 ASP A O 1
ATOM 742 N N . TYR A 1 93 ? -16.874 -3.808 4.963 1.00 97.38 93 TYR A N 1
ATOM 743 C CA . TYR A 1 93 ? -17.313 -3.133 3.743 1.00 97.38 93 TYR A CA 1
ATOM 744 C C . TYR A 1 93 ? -18.774 -2.688 3.859 1.00 97.38 93 TYR A C 1
ATOM 746 O O . TYR A 1 93 ? -19.623 -3.385 4.419 1.00 97.38 93 TYR A O 1
ATOM 754 N N . ASP A 1 94 ? -19.085 -1.517 3.307 1.00 96.19 94 ASP A N 1
ATOM 755 C CA . ASP A 1 94 ? -20.445 -1.005 3.211 1.00 96.19 94 ASP A CA 1
ATOM 756 C C . ASP A 1 94 ? -21.270 -1.767 2.153 1.00 96.19 94 ASP A C 1
ATOM 758 O O . ASP A 1 94 ? -20.771 -2.567 1.361 1.00 96.19 94 ASP A O 1
ATOM 762 N N . THR A 1 95 ? -22.575 -1.489 2.100 1.00 95.44 95 THR A N 1
ATOM 763 C CA . THR A 1 95 ? -23.486 -2.109 1.113 1.00 95.44 95 THR A CA 1
A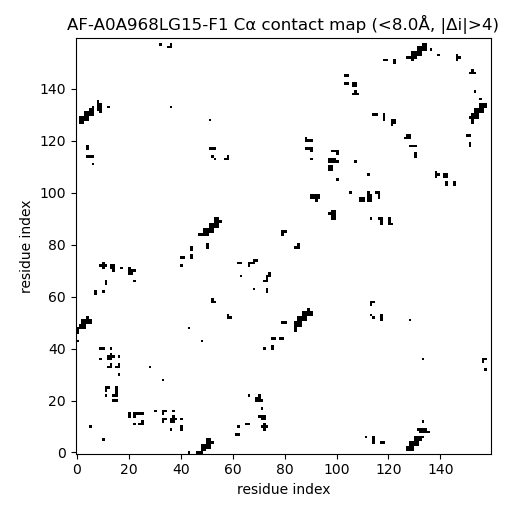TOM 764 C C . THR A 1 95 ? -23.166 -1.768 -0.346 1.00 95.44 95 THR A C 1
ATOM 766 O O . THR A 1 95 ? -23.704 -2.403 -1.251 1.00 95.44 95 THR A O 1
ATOM 769 N N . SER A 1 96 ? -22.321 -0.765 -0.588 1.00 94.69 96 SER A N 1
ATOM 770 C CA . SER A 1 96 ? -21.828 -0.389 -1.915 1.00 94.69 96 SER A CA 1
ATOM 771 C C . SER A 1 96 ? -20.483 -1.047 -2.252 1.00 94.69 96 SER A C 1
ATOM 773 O O . SER A 1 96 ? -19.985 -0.830 -3.353 1.00 94.69 96 SER A O 1
ATOM 775 N N . GLY A 1 97 ? -19.907 -1.841 -1.343 1.00 94.19 97 GLY A N 1
ATOM 776 C CA . GLY A 1 97 ? -18.641 -2.544 -1.537 1.00 94.19 97 GLY A CA 1
ATOM 777 C C . GLY A 1 97 ? -17.390 -1.725 -1.211 1.00 94.19 97 GLY A C 1
ATOM 778 O O . GLY A 1 97 ? -16.301 -2.132 -1.606 1.00 94.19 97 GLY A O 1
ATOM 779 N N . PHE A 1 98 ? -17.510 -0.594 -0.509 1.00 96.94 98 PHE A N 1
ATOM 780 C CA . PHE A 1 98 ? -16.357 0.209 -0.086 1.00 96.94 98 PHE A CA 1
ATOM 781 C C . PHE A 1 98 ? -16.031 -0.022 1.381 1.00 96.94 98 PHE A C 1
ATOM 783 O O . PHE A 1 98 ? -16.938 -0.138 2.202 1.00 96.94 98 PHE A O 1
ATOM 790 N N . ALA A 1 99 ? -14.743 -0.051 1.721 1.00 97.62 99 ALA A N 1
ATOM 791 C CA . ALA A 1 99 ? -14.327 -0.255 3.100 1.00 97.62 99 ALA A CA 1
ATOM 792 C C . ALA A 1 99 ? -14.862 0.861 4.009 1.00 97.62 99 ALA A C 1
ATOM 794 O O . ALA A 1 99 ? -14.869 2.047 3.651 1.00 97.62 99 ALA A O 1
ATOM 795 N N . THR A 1 100 ? -15.317 0.479 5.197 1.00 97.25 100 THR A N 1
ATOM 796 C CA . THR A 1 100 ? -15.770 1.428 6.210 1.00 97.25 100 THR A CA 1
ATOM 797 C C . THR A 1 100 ? -14.579 1.942 7.006 1.00 97.25 100 THR A C 1
ATOM 799 O O . THR A 1 100 ? -13.760 1.160 7.482 1.00 97.25 100 THR A O 1
ATOM 802 N N . VAL A 1 101 ? -14.506 3.259 7.181 1.00 97.00 101 VAL A N 1
ATOM 803 C CA . VAL A 1 101 ? -13.478 3.941 7.978 1.00 97.00 101 VAL A CA 1
ATOM 804 C C . VAL A 1 101 ? -14.154 4.946 8.914 1.00 97.00 101 VAL A C 1
ATOM 806 O O . VAL A 1 101 ? -15.280 5.363 8.624 1.00 97.00 101 VAL A O 1
ATOM 809 N N . PRO A 1 102 ? -13.510 5.345 10.026 1.00 96.62 102 PRO A N 1
ATOM 810 C CA . PRO A 1 102 ? -14.045 6.376 10.912 1.00 96.62 102 PRO A CA 1
ATOM 811 C C . PRO A 1 102 ? -14.378 7.683 10.176 1.00 96.62 102 PRO A C 1
ATOM 813 O O . PRO A 1 102 ? -13.691 8.061 9.227 1.00 96.62 102 PRO A O 1
ATOM 816 N N . ASP A 1 103 ? -15.378 8.421 10.669 1.00 95.94 103 ASP A N 1
ATOM 817 C CA . ASP A 1 103 ? -15.850 9.679 10.060 1.00 95.94 103 ASP A CA 1
ATOM 818 C C . ASP A 1 103 ? -14.745 10.737 9.896 1.00 95.94 103 ASP A C 1
ATOM 820 O O . ASP A 1 103 ? -14.810 11.567 8.989 1.00 95.94 103 ASP A O 1
ATOM 824 N N . ALA A 1 104 ? -13.700 10.683 10.731 1.00 96.12 104 ALA A N 1
ATOM 825 C CA . ALA A 1 104 ? -12.521 11.543 10.619 1.00 96.12 104 ALA A CA 1
ATOM 826 C C . ALA A 1 104 ? -11.831 11.441 9.243 1.00 96.12 104 ALA A C 1
ATOM 828 O O . ALA A 1 104 ? -11.177 12.386 8.812 1.00 96.12 104 ALA A O 1
ATOM 829 N N . PHE A 1 105 ? -12.023 10.328 8.532 1.00 96.62 105 PHE A N 1
ATOM 830 C CA . PHE A 1 105 ? -11.443 10.048 7.220 1.00 96.62 105 PHE A CA 1
ATOM 831 C C . PHE A 1 105 ? -12.462 10.150 6.076 1.00 96.62 105 PHE A C 1
ATOM 833 O O . PHE A 1 105 ? -12.201 9.694 4.965 1.00 96.62 105 PHE A O 1
ATOM 840 N N . ALA A 1 106 ? -13.634 10.753 6.310 1.00 93.56 106 ALA A N 1
ATOM 841 C CA . ALA A 1 106 ? -14.711 10.821 5.319 1.00 93.56 106 ALA A CA 1
ATOM 842 C C . ALA A 1 106 ? -14.322 11.540 4.011 1.00 93.56 106 ALA A C 1
ATOM 844 O O . ALA A 1 106 ? -14.979 11.325 2.992 1.00 93.56 106 ALA A O 1
ATOM 845 N N . GLN A 1 107 ? -13.278 12.378 4.046 1.00 94.19 107 GLN A N 1
ATOM 846 C CA . GLN A 1 107 ? -12.752 13.106 2.887 1.00 94.19 107 GLN A CA 1
ATOM 847 C C . GLN A 1 107 ? -11.878 12.256 1.956 1.00 94.19 107 GLN A C 1
ATOM 849 O O . GLN A 1 107 ? -11.632 12.695 0.835 1.00 94.19 107 GLN A O 1
ATOM 854 N N . LEU A 1 108 ? -11.433 11.073 2.395 1.00 95.44 108 LEU A N 1
ATOM 855 C CA . LEU A 1 108 ? -10.708 10.132 1.544 1.00 95.44 108 LEU A CA 1
ATOM 856 C C . LEU A 1 108 ? -11.650 9.540 0.492 1.00 95.44 108 LEU A C 1
ATOM 858 O O . LEU A 1 108 ? -12.806 9.202 0.814 1.00 95.44 108 LEU A O 1
ATOM 862 N N . ASP A 1 109 ? -11.140 9.375 -0.733 1.00 94.81 109 ASP A N 1
ATOM 863 C CA . ASP A 1 109 ? -11.875 8.700 -1.797 1.00 94.81 109 ASP A CA 1
ATOM 864 C C . ASP A 1 109 ? -12.356 7.322 -1.330 1.00 94.81 109 ASP A C 1
ATOM 866 O O . ASP A 1 109 ? -11.699 6.609 -0.565 1.00 94.81 109 ASP A O 1
ATOM 870 N N . ARG A 1 110 ? -13.566 6.955 -1.752 1.00 95.06 110 ARG A N 1
ATOM 871 C CA . ARG A 1 110 ? -14.198 5.718 -1.302 1.00 95.06 110 ARG A CA 1
ATOM 872 C C . ARG A 1 110 ? -13.407 4.486 -1.731 1.00 95.06 110 ARG A C 1
ATOM 874 O O . ARG A 1 110 ? -13.405 3.525 -0.959 1.00 95.06 110 ARG A O 1
ATOM 881 N N . SER A 1 111 ? -12.752 4.492 -2.896 1.00 93.81 111 SER A N 1
ATOM 882 C CA . SER A 1 111 ? -11.927 3.361 -3.335 1.00 93.81 111 SER A CA 1
ATOM 883 C C . SER A 1 111 ? -10.730 3.146 -2.422 1.00 93.81 111 SER A C 1
ATOM 885 O O . SER A 1 111 ? -10.388 1.996 -2.139 1.00 93.81 111 SER A O 1
ATOM 887 N N . ASP A 1 112 ? -10.134 4.214 -1.900 1.00 96.06 112 ASP A N 1
ATOM 888 C CA . ASP A 1 112 ? -8.852 4.140 -1.187 1.00 96.06 112 ASP A CA 1
ATOM 889 C C . ASP A 1 112 ? -9.016 3.809 0.295 1.00 96.06 112 ASP A C 1
ATOM 891 O O . ASP A 1 112 ? -8.079 3.370 0.966 1.00 96.06 112 ASP A O 1
ATOM 895 N N . ARG A 1 113 ? -10.254 3.877 0.795 1.00 97.38 113 ARG A N 1
ATOM 896 C CA . ARG A 1 113 ? -10.614 3.471 2.161 1.00 97.38 113 ARG A CA 1
ATOM 897 C C . ARG A 1 113 ? -10.174 2.060 2.517 1.00 97.38 113 ARG A C 1
ATOM 899 O O . ARG A 1 113 ? -9.941 1.810 3.691 1.00 97.38 113 ARG A O 1
ATOM 906 N N . LYS A 1 114 ? -10.051 1.144 1.550 1.00 97.94 114 LYS A N 1
ATOM 907 C CA . LYS A 1 114 ? -9.562 -0.222 1.812 1.00 97.94 114 LYS A CA 1
ATOM 908 C C . LYS A 1 114 ? -8.122 -0.222 2.333 1.00 97.94 114 LYS A C 1
ATOM 910 O O . LYS A 1 114 ? -7.840 -0.914 3.302 1.00 97.94 114 LYS A O 1
ATOM 915 N N . PHE A 1 115 ? -7.243 0.613 1.773 1.00 98.31 115 PHE A N 1
ATOM 916 C CA . PHE A 1 115 ? -5.855 0.734 2.224 1.00 98.31 115 PHE A CA 1
ATOM 917 C C . PHE A 1 115 ? -5.795 1.317 3.638 1.00 98.31 115 PHE A C 1
ATOM 919 O O . PHE A 1 115 ? -5.113 0.784 4.511 1.00 98.31 115 PHE A O 1
ATOM 926 N N . LEU A 1 116 ? -6.587 2.365 3.888 1.00 98.12 116 LEU A N 1
ATOM 927 C CA . LEU A 1 116 ? -6.688 2.982 5.208 1.00 98.12 116 LEU A CA 1
ATOM 928 C C . LEU A 1 116 ? -7.285 2.030 6.257 1.00 98.12 116 LEU A C 1
ATOM 930 O O . LEU A 1 116 ? -6.780 1.955 7.373 1.00 98.12 116 LEU A O 1
ATOM 934 N N . ALA A 1 117 ? -8.343 1.295 5.917 1.00 98.25 117 ALA A N 1
ATOM 935 C CA . ALA A 1 117 ? -8.972 0.337 6.821 1.00 98.25 117 ALA A CA 1
ATOM 936 C C . ALA A 1 117 ? -7.999 -0.785 7.210 1.00 98.25 117 ALA A C 1
ATOM 938 O O . ALA A 1 117 ? -7.924 -1.139 8.386 1.00 98.25 117 ALA A O 1
ATOM 939 N N . VAL A 1 118 ? -7.212 -1.291 6.252 1.00 98.56 118 VAL A N 1
ATOM 940 C CA . VAL A 1 118 ? -6.143 -2.259 6.532 1.00 98.56 118 VAL A CA 1
ATOM 941 C C . VAL A 1 118 ? -5.090 -1.651 7.455 1.00 98.56 118 VAL A C 1
ATOM 943 O O . VAL A 1 118 ? -4.720 -2.304 8.424 1.00 98.56 118 VAL A O 1
ATOM 946 N N . ALA A 1 119 ? -4.660 -0.406 7.231 1.00 98.25 119 ALA A N 1
ATOM 947 C CA . ALA A 1 119 ? -3.685 0.260 8.101 1.00 98.25 119 ALA A CA 1
ATOM 948 C C . ALA A 1 119 ? -4.196 0.425 9.539 1.00 98.25 119 ALA A C 1
ATOM 950 O O . ALA A 1 119 ? -3.465 0.164 10.492 1.00 98.25 119 ALA A O 1
ATOM 951 N N . ILE A 1 120 ? -5.467 0.805 9.703 1.00 97.94 120 ILE A N 1
ATOM 952 C CA . ILE A 1 120 ? -6.110 0.911 11.018 1.00 97.94 120 ILE A CA 1
ATOM 953 C C . ILE A 1 120 ? -6.121 -0.454 11.714 1.00 97.94 120 ILE A C 1
ATOM 955 O O . ILE A 1 120 ? -5.750 -0.543 12.882 1.00 97.94 120 ILE A O 1
ATOM 959 N N . LYS A 1 121 ? -6.502 -1.527 11.010 1.00 98.12 121 LYS A N 1
ATOM 960 C CA . LYS A 1 121 ? -6.506 -2.879 11.588 1.00 98.12 121 LYS A CA 1
ATOM 961 C C . LYS A 1 121 ? -5.115 -3.400 11.908 1.00 98.12 121 LYS A C 1
ATOM 963 O O . LYS A 1 121 ? -4.922 -3.977 12.975 1.00 98.12 121 LYS A O 1
ATOM 968 N N . ASP A 1 122 ? -4.147 -3.146 11.041 1.00 98.12 122 ASP A N 1
ATOM 969 C CA . ASP A 1 122 ? -2.753 -3.503 11.273 1.00 98.12 122 ASP A CA 1
ATOM 970 C C . ASP A 1 122 ? -2.226 -2.847 12.558 1.00 98.12 122 ASP A C 1
ATOM 972 O O . ASP A 1 122 ? -1.704 -3.540 13.438 1.00 98.12 122 ASP A O 1
ATOM 976 N N . LEU A 1 123 ? -2.517 -1.557 12.743 1.00 97.56 123 LEU A N 1
ATOM 977 C CA . LEU A 1 123 ? -2.186 -0.822 13.961 1.00 97.56 123 LEU A CA 1
ATOM 978 C C . LEU A 1 123 ? -2.906 -1.359 15.206 1.00 97.56 123 LEU A C 1
ATOM 980 O O . LEU A 1 123 ? -2.277 -1.544 16.249 1.00 97.56 123 LEU A O 1
ATOM 984 N N . GLU A 1 124 ? -4.202 -1.672 15.112 1.00 96.88 124 GLU A N 1
ATOM 985 C CA . GLU A 1 124 ? -4.973 -2.284 16.210 1.00 96.88 124 GLU A CA 1
ATOM 986 C C . GLU A 1 124 ? -4.381 -3.631 16.665 1.00 96.88 124 GLU A C 1
ATOM 988 O O . GLU A 1 124 ? -4.487 -3.992 17.841 1.00 96.88 124 GLU A O 1
ATOM 993 N N . THR A 1 125 ? -3.730 -4.363 15.757 1.00 96.75 125 THR A N 1
ATOM 994 C CA . THR A 1 125 ? -3.035 -5.626 16.059 1.00 96.75 125 THR A CA 1
ATOM 995 C C . THR A 1 125 ? -1.590 -5.451 16.543 1.00 96.75 125 THR A C 1
ATOM 997 O O . THR A 1 125 ? -0.939 -6.439 16.886 1.00 96.75 125 THR A O 1
ATOM 1000 N N . GLY A 1 126 ? -1.103 -4.210 16.653 1.00 96.44 126 GLY A N 1
ATOM 1001 C CA . GLY A 1 126 ? 0.220 -3.878 17.188 1.00 96.44 126 GLY A CA 1
ATOM 1002 C C . GLY A 1 126 ? 1.343 -3.838 16.149 1.00 96.44 126 GLY A C 1
ATOM 1003 O O . GLY A 1 126 ? 2.512 -3.916 16.528 1.00 96.44 126 GLY A O 1
ATOM 1004 N N . HIS A 1 127 ? 1.004 -3.740 14.865 1.00 97.06 127 HIS A N 1
ATOM 1005 C CA . HIS A 1 127 ? 1.957 -3.547 13.775 1.00 97.06 127 HIS A CA 1
ATOM 1006 C C . HIS A 1 127 ? 1.997 -2.075 13.334 1.00 97.06 127 HIS A C 1
ATOM 1008 O O . HIS A 1 127 ? 1.069 -1.314 13.576 1.00 97.06 127 HIS A O 1
ATOM 1014 N N . GLU A 1 128 ? 3.094 -1.659 12.705 1.00 92.38 128 GLU A N 1
ATOM 1015 C CA . GLU A 1 128 ? 3.320 -0.268 12.286 1.00 92.38 128 GLU A CA 1
ATOM 1016 C C . GLU A 1 128 ? 3.583 -0.208 10.774 1.00 92.38 128 GLU A C 1
ATOM 1018 O O . GLU A 1 128 ? 4.632 0.262 10.334 1.00 92.38 128 GLU A O 1
ATOM 1023 N N . SER A 1 129 ? 2.672 -0.755 9.961 1.00 97.69 129 SER A N 1
ATOM 1024 C CA . SER A 1 129 ? 2.822 -0.689 8.500 1.00 97.69 129 SER A CA 1
ATOM 1025 C C . SER A 1 129 ? 2.620 0.722 7.959 1.00 97.69 129 SER A C 1
ATOM 1027 O O . SER A 1 129 ? 1.804 1.496 8.461 1.00 97.69 129 SER A O 1
ATOM 1029 N N . GLU A 1 130 ? 3.325 1.031 6.875 1.00 97.94 130 GLU A N 1
ATOM 1030 C CA . GLU A 1 130 ? 3.167 2.286 6.145 1.00 97.94 130 GLU A CA 1
ATOM 1031 C C . GLU A 1 130 ? 2.228 2.094 4.948 1.00 97.94 130 GLU A C 1
ATOM 1033 O O . GLU A 1 130 ? 2.349 1.121 4.196 1.00 97.94 130 GLU A O 1
ATOM 1038 N N . ILE A 1 131 ? 1.323 3.051 4.727 1.00 98.12 131 ILE A N 1
ATOM 1039 C CA . ILE A 1 131 ? 0.644 3.194 3.436 1.00 98.12 131 ILE A CA 1
ATOM 1040 C C . ILE A 1 131 ? 1.618 3.877 2.478 1.00 98.12 131 ILE A C 1
ATOM 1042 O O . ILE A 1 131 ? 2.066 4.996 2.733 1.00 98.12 131 ILE A O 1
ATOM 1046 N N . ILE A 1 132 ? 1.955 3.208 1.382 1.00 98.12 132 ILE A N 1
ATOM 1047 C CA . ILE A 1 132 ? 2.920 3.698 0.402 1.00 98.12 132 ILE A CA 1
ATOM 1048 C C . ILE A 1 132 ? 2.177 4.261 -0.798 1.00 98.12 132 ILE A C 1
ATOM 1050 O O . ILE A 1 132 ? 1.414 3.546 -1.440 1.00 98.12 132 ILE A O 1
ATOM 1054 N N . ASN A 1 133 ? 2.452 5.520 -1.121 1.00 95.94 133 ASN A N 1
ATOM 1055 C CA . ASN A 1 133 ? 1.808 6.256 -2.199 1.00 95.94 133 ASN A CA 1
ATOM 1056 C C . ASN A 1 133 ? 2.853 6.875 -3.134 1.00 95.94 133 ASN A C 1
ATOM 1058 O O . ASN A 1 133 ? 3.831 7.452 -2.664 1.00 95.94 133 ASN A O 1
ATOM 1062 N N . ALA A 1 134 ? 2.640 6.830 -4.447 1.00 93.31 134 ALA A N 1
ATOM 1063 C CA . ALA A 1 134 ? 3.539 7.444 -5.427 1.00 93.31 134 ALA A CA 1
ATOM 1064 C C . ALA A 1 134 ? 3.043 8.797 -5.956 1.00 93.31 134 ALA A C 1
ATOM 1066 O O . ALA A 1 134 ? 3.823 9.741 -5.997 1.00 93.31 134 ALA A O 1
ATOM 1067 N N . THR A 1 135 ? 1.774 8.903 -6.351 1.00 87.94 135 THR A N 1
ATOM 1068 C CA . THR A 1 135 ? 1.179 10.111 -6.960 1.00 87.94 135 THR A CA 1
ATOM 1069 C C . THR A 1 135 ? -0.228 10.344 -6.398 1.00 87.94 135 THR A C 1
ATOM 1071 O O . THR A 1 135 ? -0.514 9.812 -5.332 1.00 87.94 135 THR A O 1
ATOM 1074 N N . ASP A 1 136 ? -1.070 11.172 -7.020 1.00 79.31 136 ASP A N 1
ATOM 1075 C CA . ASP A 1 136 ? -2.446 11.463 -6.570 1.00 79.31 136 ASP A CA 1
ATOM 1076 C C . ASP A 1 136 ? -2.539 11.780 -5.061 1.00 79.31 136 ASP A C 1
ATOM 1078 O O . ASP A 1 136 ? -3.408 11.325 -4.319 1.00 79.31 136 ASP A O 1
ATOM 1082 N N . THR A 1 137 ? -1.573 12.565 -4.587 1.00 80.81 137 THR A N 1
ATOM 1083 C CA . THR A 1 137 ? -1.328 12.875 -3.173 1.00 80.81 137 THR A CA 1
ATOM 1084 C C . THR A 1 137 ? -2.432 13.713 -2.534 1.00 80.81 137 THR A C 1
ATOM 1086 O O . THR A 1 137 ? -2.608 13.645 -1.317 1.00 80.81 137 THR A O 1
ATOM 1089 N N . ASP A 1 138 ? -3.209 14.451 -3.332 1.00 82.06 138 ASP A N 1
ATOM 1090 C CA . ASP A 1 138 ? -4.285 15.339 -2.877 1.00 82.06 138 ASP A CA 1
ATOM 1091 C C . ASP A 1 138 ? -5.298 14.636 -1.956 1.00 82.06 138 ASP A C 1
ATOM 1093 O O . ASP A 1 138 ? -5.764 15.223 -0.975 1.00 82.06 138 ASP A O 1
ATOM 1097 N N . ASP A 1 139 ? -5.660 13.383 -2.245 1.00 85.19 139 ASP A N 1
ATOM 1098 C CA . ASP A 1 139 ? -6.651 12.646 -1.450 1.00 85.19 139 ASP A CA 1
ATOM 1099 C C . ASP A 1 139 ? -6.100 12.220 -0.086 1.00 85.19 139 ASP A C 1
ATOM 1101 O O . ASP A 1 139 ? -6.777 12.365 0.938 1.00 85.19 139 ASP A O 1
ATOM 1105 N N . TRP A 1 140 ? -4.836 11.802 -0.045 1.00 92.94 140 TRP A N 1
ATOM 1106 C CA . TRP A 1 140 ? -4.127 11.468 1.188 1.00 92.94 140 TRP A CA 1
ATOM 1107 C C . TRP A 1 140 ? -3.821 12.710 2.039 1.00 92.94 140 TRP A C 1
ATOM 1109 O O . TRP A 1 140 ? -3.936 12.667 3.267 1.00 92.94 140 TRP A O 1
ATOM 1119 N N . GLN A 1 141 ? -3.517 13.851 1.414 1.00 91.19 141 GLN A N 1
ATOM 1120 C CA . GLN A 1 141 ? -3.275 15.115 2.117 1.00 91.19 141 GLN A CA 1
ATOM 1121 C C . GLN A 1 141 ? -4.513 15.629 2.860 1.00 91.19 141 GLN A C 1
ATOM 1123 O O . GLN A 1 141 ? -4.386 16.147 3.975 1.00 91.19 141 GLN A O 1
ATOM 1128 N N . LYS A 1 142 ? -5.719 15.439 2.302 1.00 92.25 142 LYS A N 1
ATOM 1129 C CA . LYS A 1 142 ? -6.986 15.830 2.957 1.00 92.25 142 LYS A CA 1
ATOM 1130 C C . LYS A 1 142 ? -7.164 15.173 4.325 1.00 92.25 142 LYS A C 1
ATOM 1132 O O . LYS A 1 142 ? -7.801 15.753 5.201 1.00 92.25 142 LYS A O 1
ATOM 1137 N N . ILE A 1 143 ? -6.580 13.992 4.527 1.00 95.00 143 ILE A N 1
ATOM 1138 C CA . ILE A 1 143 ? -6.689 13.229 5.774 1.00 95.00 143 ILE A CA 1
ATOM 1139 C C . ILE A 1 143 ? -5.388 13.163 6.588 1.00 95.00 143 ILE A C 1
ATOM 1141 O O . ILE A 1 143 ? -5.342 12.458 7.594 1.00 95.00 143 ILE A O 1
ATOM 1145 N N . ALA A 1 144 ? -4.352 13.930 6.231 1.00 93.75 144 ALA A N 1
ATOM 1146 C CA . ALA A 1 144 ? -3.042 13.868 6.890 1.00 93.75 144 ALA A CA 1
ATOM 1147 C C . ALA A 1 144 ? -3.092 14.165 8.404 1.00 93.75 144 ALA A C 1
ATOM 1149 O O . ALA A 1 144 ? -2.412 13.511 9.202 1.00 93.75 144 ALA A O 1
ATOM 1150 N N . VAL A 1 145 ? -3.925 15.131 8.816 1.00 94.88 145 VAL A N 1
ATOM 1151 C CA . VAL A 1 145 ? -4.132 15.462 10.237 1.00 94.88 145 VAL A CA 1
ATOM 1152 C C . VAL A 1 145 ? -4.793 14.290 10.981 1.00 94.88 145 VAL A C 1
ATOM 1154 O O . VAL A 1 145 ? -4.166 13.784 11.914 1.00 94.88 145 VAL A O 1
ATOM 1157 N N . PRO A 1 146 ? -5.970 13.778 10.555 1.00 96.62 146 PRO A N 1
ATOM 1158 C CA . PRO A 1 146 ? -6.541 12.551 11.105 1.00 96.62 146 PRO A CA 1
ATOM 1159 C C . PRO A 1 146 ? -5.571 11.365 11.155 1.00 96.62 146 PRO A C 1
ATOM 1161 O O . PRO A 1 146 ? -5.532 10.669 12.167 1.00 96.62 146 PRO A O 1
ATOM 1164 N N . CYS A 1 147 ? -4.766 11.138 10.112 1.00 95.88 147 CYS A N 1
ATOM 1165 C CA . CYS A 1 147 ? -3.779 10.055 10.091 1.00 95.88 147 CYS A CA 1
ATOM 1166 C C . CYS A 1 147 ? -2.752 10.206 11.214 1.00 95.88 147 CYS A C 1
ATOM 1168 O O . CYS A 1 147 ? -2.528 9.260 11.966 1.00 95.88 147 CYS A O 1
ATOM 1170 N N . THR A 1 148 ? -2.203 11.409 11.391 1.00 95.19 148 THR A N 1
ATOM 1171 C CA . THR A 1 148 ? -1.240 11.699 12.465 1.00 95.19 148 THR A CA 1
ATOM 1172 C C . THR A 1 148 ? -1.859 11.481 13.847 1.00 95.19 148 THR A C 1
ATOM 1174 O O . THR A 1 148 ? -1.245 10.858 14.710 1.00 95.19 148 THR A O 1
ATOM 1177 N N . GLU A 1 149 ? -3.089 11.952 14.059 1.00 96.06 149 GLU A N 1
ATOM 1178 C CA . GLU A 1 149 ? -3.808 11.796 15.331 1.00 96.06 149 GLU A CA 1
ATOM 1179 C C . GLU A 1 149 ? -4.116 10.331 15.673 1.00 96.06 149 GLU A C 1
ATOM 1181 O O . GLU A 1 149 ? -4.182 9.980 16.851 1.00 96.06 149 GLU A O 1
ATOM 1186 N N . HIS A 1 150 ? -4.269 9.477 14.657 1.00 95.19 150 HIS A N 1
ATOM 1187 C CA . HIS A 1 150 ? -4.550 8.048 14.810 1.00 95.19 150 HIS A CA 1
ATOM 1188 C C . HIS A 1 150 ? -3.303 7.161 14.683 1.00 95.19 150 HIS A C 1
ATOM 1190 O O . HIS A 1 150 ? -3.434 5.943 14.743 1.00 95.19 150 HIS A O 1
ATOM 1196 N N . GLY A 1 151 ? -2.105 7.735 14.521 1.00 96.06 151 GLY A N 1
ATOM 1197 C CA . GLY A 1 151 ? -0.859 6.972 14.379 1.00 96.06 151 GLY A CA 1
ATOM 1198 C C . GLY A 1 151 ? -0.717 6.220 13.051 1.00 96.06 151 GLY A C 1
ATOM 1199 O O . GLY A 1 151 ? 0.070 5.283 12.967 1.00 96.06 151 GLY A O 1
ATOM 1200 N N . ILE A 1 152 ? -1.464 6.611 12.017 1.00 97.06 152 ILE A N 1
ATOM 1201 C CA . ILE A 1 152 ? -1.378 6.022 10.678 1.00 97.06 152 ILE A CA 1
ATOM 1202 C C . ILE A 1 152 ? -0.246 6.694 9.902 1.00 97.06 152 ILE A C 1
ATOM 1204 O O . ILE A 1 152 ? -0.276 7.904 9.668 1.00 97.06 152 ILE A O 1
ATOM 1208 N N . ALA A 1 153 ? 0.735 5.900 9.478 1.00 96.56 153 ALA A N 1
ATOM 1209 C CA . ALA A 1 153 ? 1.857 6.369 8.682 1.00 96.56 153 ALA A CA 1
ATOM 1210 C C . ALA A 1 153 ? 1.537 6.293 7.182 1.00 96.56 153 ALA A C 1
ATOM 1212 O O . ALA A 1 153 ? 1.195 5.232 6.658 1.00 96.56 153 ALA A O 1
ATOM 1213 N N . ILE A 1 154 ? 1.689 7.422 6.489 1.00 96.19 154 ILE A N 1
ATOM 1214 C CA . ILE A 1 154 ? 1.634 7.500 5.027 1.00 96.19 154 ILE A CA 1
ATOM 1215 C C . ILE A 1 154 ? 2.999 7.963 4.539 1.00 96.19 154 ILE A C 1
ATOM 1217 O O . ILE A 1 154 ? 3.540 8.960 5.025 1.00 96.19 154 ILE A O 1
ATOM 1221 N N . ARG A 1 155 ? 3.548 7.251 3.560 1.00 96.31 155 ARG A N 1
ATOM 1222 C CA . ARG A 1 155 ? 4.807 7.589 2.913 1.00 96.31 155 ARG A CA 1
ATOM 1223 C C . ARG A 1 155 ? 4.571 7.889 1.442 1.00 96.31 155 ARG A C 1
ATOM 1225 O O . ARG A 1 155 ? 4.257 6.996 0.657 1.00 96.31 155 ARG A O 1
ATOM 1232 N N . HIS A 1 156 ? 4.805 9.141 1.067 1.00 95.50 156 HIS A N 1
ATOM 1233 C CA . HIS A 1 156 ? 4.839 9.560 -0.328 1.00 95.50 156 HIS A CA 1
ATOM 1234 C C . HIS A 1 156 ? 6.238 9.305 -0.904 1.00 95.50 156 HIS A C 1
ATOM 1236 O O . HIS A 1 156 ? 7.241 9.738 -0.335 1.00 95.50 156 HIS A O 1
ATOM 1242 N N . LEU A 1 157 ? 6.317 8.541 -1.994 1.00 95.69 157 LEU A N 1
ATOM 1243 C CA . LEU A 1 157 ? 7.580 8.207 -2.656 1.00 95.69 157 LEU A CA 1
ATOM 1244 C C . LEU A 1 157 ? 8.109 9.348 -3.517 1.00 95.69 157 LEU A C 1
ATOM 1246 O O . LEU A 1 157 ? 9.315 9.400 -3.741 1.00 95.69 157 LEU A O 1
ATOM 1250 N N . LEU A 1 158 ? 7.228 10.224 -3.995 1.00 92.44 158 LEU A N 1
ATOM 1251 C CA . LEU A 1 158 ? 7.562 11.398 -4.789 1.00 92.44 158 LEU A CA 1
ATOM 1252 C C . LEU A 1 158 ? 7.183 12.661 -4.013 1.00 92.44 158 LEU A C 1
ATOM 1254 O O . LEU A 1 158 ? 6.190 12.673 -3.285 1.00 92.44 158 LEU A O 1
ATOM 1258 N N . GLU A 1 159 ? 7.998 13.702 -4.166 1.00 78.38 159 GLU A N 1
ATOM 1259 C CA . GLU A 1 159 ? 7.665 15.058 -3.725 1.00 78.38 159 GLU A CA 1
ATOM 1260 C C . GLU A 1 159 ? 6.778 15.731 -4.788 1.00 78.38 159 GLU A C 1
ATOM 1262 O O . GLU A 1 159 ? 6.904 15.419 -5.978 1.00 78.38 159 GLU A O 1
ATOM 1267 N N . GLU A 1 160 ? 5.883 16.623 -4.353 1.00 59.53 160 GLU A N 1
ATOM 1268 C CA . GLU A 1 160 ? 5.102 17.506 -5.240 1.00 59.53 160 GLU A CA 1
ATOM 1269 C C . GLU A 1 160 ? 5.944 18.644 -5.827 1.00 59.53 160 GLU A C 1
ATOM 1271 O O . GLU A 1 160 ? 6.746 19.250 -5.074 1.00 59.53 160 GLU A O 1
#

Foldseek 3Di:
DAAEAEDLQLLLLLLVLDPPRPRDPPPVDDNVLSVLSVVVLVVVLVDLHAHEAAPVCLSVVVNVVRGDPPRPSNVSVVSSVVVVRYHYDHFDADPVGFTDDDPLLVQADRNCVRSVRRQLRCVVVPGQYEYEAADPCVRVVSNVVVCVVSNHHYDYSDDD

Sequence (160 aa):
MTDAIIDTNVLLTSSHADPDSPFDGTDHLTAEQCLQVMNWLLDFVASDAHIVFDEDFKIYEEYRNKMSDQDLGLIAIHRKLESELLRTHIIDYDTSGFATVPDAFAQLDRSDRKFLAVAIKDLETGHESEIINATDTDDWQKIAVPCTEHGIAIRHLLEE

Radius of gyration: 14.88 Å; Cα contacts (8 Å, |Δi|>4): 263; chains: 1; bounding box: 37×34×40 Å